Protein AF-A0A949UGI3-F1 (afdb_monomer_lite)

Structure (mmCIF, N/CA/C/O backbone):
data_AF-A0A949UGI3-F1
#
_entry.id   AF-A0A949UGI3-F1
#
loop_
_atom_site.group_PDB
_atom_site.id
_atom_site.type_symbol
_atom_site.label_atom_id
_atom_site.label_alt_id
_atom_site.label_comp_id
_atom_site.label_asym_id
_atom_site.label_entity_id
_atom_site.label_seq_id
_atom_site.pdbx_PDB_ins_code
_atom_site.Cartn_x
_atom_site.Cartn_y
_atom_site.Cartn_z
_atom_site.occupancy
_atom_site.B_iso_or_equiv
_atom_site.auth_seq_id
_atom_site.auth_comp_id
_atom_site.auth_asym_id
_atom_site.auth_atom_id
_atom_site.pdbx_PDB_model_num
ATOM 1 N N . MET A 1 1 ? 24.000 33.681 -19.349 1.00 54.38 1 MET A N 1
ATOM 2 C CA . MET A 1 1 ? 24.252 32.248 -19.048 1.00 54.38 1 MET A CA 1
ATOM 3 C C . MET A 1 1 ? 23.774 31.779 -17.658 1.00 54.38 1 MET A C 1
ATOM 5 O O . MET A 1 1 ? 23.485 30.599 -17.520 1.00 54.38 1 MET A O 1
ATOM 9 N N . ALA A 1 2 ? 23.580 32.649 -16.653 1.00 55.97 2 ALA A N 1
ATOM 10 C CA . ALA A 1 2 ? 23.222 32.244 -15.276 1.00 55.97 2 ALA A CA 1
ATOM 11 C C . ALA A 1 2 ? 21.788 31.691 -15.054 1.00 55.97 2 ALA A C 1
ATOM 13 O O . ALA A 1 2 ? 21.570 30.873 -14.162 1.00 55.97 2 ALA A O 1
ATOM 14 N N . LYS A 1 3 ? 20.797 32.082 -15.872 1.00 49.47 3 LYS A N 1
ATOM 15 C CA . LYS A 1 3 ? 19.386 31.667 -15.690 1.00 49.47 3 LYS A CA 1
ATOM 16 C C . LYS A 1 3 ? 19.150 30.164 -15.928 1.00 49.47 3 LYS A C 1
ATOM 18 O O . LYS A 1 3 ? 18.317 29.557 -15.263 1.00 49.47 3 LYS A O 1
ATOM 23 N N . LYS A 1 4 ? 19.921 29.548 -16.834 1.00 49.84 4 LYS A N 1
ATOM 24 C CA . LYS A 1 4 ? 19.812 28.118 -17.183 1.00 49.84 4 LYS A CA 1
ATOM 25 C C . LYS A 1 4 ? 20.336 27.216 -16.055 1.00 49.84 4 LYS A C 1
ATOM 27 O O . LYS A 1 4 ? 19.765 26.163 -15.791 1.00 49.84 4 LYS A O 1
ATOM 32 N N . LEU A 1 5 ? 21.364 27.681 -15.338 1.00 59.16 5 LEU A N 1
ATOM 33 C CA . LEU A 1 5 ? 21.933 27.001 -14.172 1.00 59.16 5 LEU A CA 1
ATOM 34 C C . LEU A 1 5 ? 20.971 27.024 -12.970 1.00 59.16 5 LEU A C 1
ATOM 36 O O . LEU A 1 5 ? 20.774 25.999 -12.321 1.00 59.16 5 LEU A O 1
ATOM 40 N N . MET A 1 6 ? 20.309 28.161 -12.729 1.00 59.44 6 MET A N 1
ATOM 41 C CA . MET A 1 6 ? 19.290 28.315 -11.678 1.00 59.44 6 MET A CA 1
ATOM 42 C C . MET A 1 6 ? 18.090 27.376 -11.883 1.00 59.44 6 MET A C 1
ATOM 44 O O . MET A 1 6 ? 17.653 26.718 -10.939 1.00 59.44 6 MET A O 1
ATOM 48 N N . ALA A 1 7 ? 17.589 27.260 -13.118 1.00 61.19 7 ALA A N 1
ATOM 49 C CA . ALA A 1 7 ? 16.496 26.346 -13.450 1.00 61.19 7 ALA A CA 1
ATOM 50 C C . ALA A 1 7 ? 16.893 24.875 -13.237 1.00 61.19 7 ALA A C 1
ATOM 52 O O . ALA A 1 7 ? 16.137 24.110 -12.639 1.00 61.19 7 ALA A O 1
ATOM 53 N N . LEU A 1 8 ? 18.110 24.493 -13.641 1.00 59.38 8 LEU A N 1
ATOM 54 C CA . LEU A 1 8 ? 18.629 23.140 -13.433 1.00 59.38 8 LEU A CA 1
ATOM 55 C C . LEU A 1 8 ? 18.755 22.805 -11.937 1.00 59.38 8 LEU A C 1
ATOM 57 O O . LEU A 1 8 ? 18.391 21.711 -11.512 1.00 59.38 8 LEU A O 1
ATOM 61 N N . MET A 1 9 ? 19.209 23.759 -11.119 1.00 63.16 9 MET A N 1
ATOM 62 C CA . MET A 1 9 ? 19.285 23.605 -9.663 1.00 63.16 9 MET A CA 1
ATOM 63 C C . MET A 1 9 ? 17.900 23.511 -9.008 1.00 63.16 9 MET A C 1
ATOM 65 O O . MET A 1 9 ? 17.715 22.703 -8.099 1.00 63.16 9 MET A O 1
ATOM 69 N N . ALA A 1 10 ? 16.911 24.274 -9.481 1.00 59.94 10 ALA A N 1
ATOM 70 C CA . ALA A 1 10 ? 15.532 24.199 -8.996 1.00 59.94 10 ALA A CA 1
ATOM 71 C C . ALA A 1 10 ? 14.869 22.853 -9.335 1.00 59.94 10 ALA A C 1
ATOM 73 O O . ALA A 1 10 ? 14.227 22.254 -8.470 1.00 59.94 10 ALA A O 1
ATOM 74 N N . ILE A 1 11 ? 15.093 22.335 -10.547 1.00 61.25 11 ILE A N 1
ATOM 75 C CA . ILE A 1 11 ? 14.641 21.001 -10.971 1.00 61.25 11 ILE A CA 1
ATOM 76 C C . ILE A 1 11 ? 15.309 19.922 -10.113 1.00 61.25 11 ILE A C 1
ATOM 78 O O . ILE A 1 11 ? 14.629 19.047 -9.583 1.00 61.25 11 ILE A O 1
ATOM 82 N N . ARG A 1 12 ? 16.620 20.027 -9.865 1.00 62.28 12 ARG A N 1
ATOM 83 C CA . ARG A 1 12 ? 17.356 19.104 -8.983 1.00 62.28 12 ARG A CA 1
ATOM 84 C C . ARG A 1 12 ? 16.819 19.130 -7.549 1.00 62.28 12 ARG A C 1
ATOM 86 O O . ARG A 1 12 ? 16.656 18.079 -6.938 1.00 62.28 12 ARG A O 1
ATOM 93 N N . LYS A 1 13 ? 16.476 20.316 -7.038 1.00 57.53 13 LYS A N 1
ATOM 94 C CA . LYS A 1 13 ? 15.882 20.520 -5.707 1.00 57.53 13 LYS A CA 1
ATOM 95 C C . LYS A 1 13 ? 14.446 19.989 -5.614 1.00 57.53 13 LYS A C 1
ATOM 97 O O . LYS A 1 13 ? 14.065 19.487 -4.561 1.00 57.53 13 LYS A O 1
ATOM 102 N N . LEU A 1 14 ? 13.659 20.070 -6.691 1.00 58.31 14 LEU A N 1
ATOM 103 C CA . LEU A 1 14 ? 12.327 19.457 -6.797 1.00 58.31 14 LEU A CA 1
ATOM 104 C C . LEU A 1 14 ? 12.415 17.927 -6.832 1.00 58.31 14 LEU A C 1
ATOM 106 O O . LEU A 1 14 ? 11.714 17.270 -6.067 1.00 58.31 14 LEU A O 1
ATOM 110 N N . LEU A 1 15 ? 13.334 17.370 -7.625 1.00 57.47 15 LEU A N 1
ATOM 111 C CA . LEU A 1 15 ? 13.615 15.929 -7.663 1.00 57.47 15 LEU A CA 1
ATOM 112 C C . LEU A 1 15 ? 14.152 15.408 -6.315 1.00 57.47 15 LEU A C 1
ATOM 114 O O . LEU A 1 15 ? 13.887 14.271 -5.935 1.00 57.47 15 LEU A O 1
ATOM 118 N N . GLN A 1 16 ? 14.848 16.256 -5.550 1.00 56.41 16 GLN A N 1
ATOM 119 C CA . GLN A 1 16 ? 15.338 15.959 -4.198 1.00 56.41 16 GLN A CA 1
ATOM 120 C C . GLN A 1 16 ? 14.316 16.185 -3.073 1.00 56.41 16 GLN A C 1
ATOM 122 O O . GLN A 1 16 ? 14.643 15.942 -1.909 1.00 56.41 16 GLN A O 1
ATOM 127 N N . LYS A 1 17 ? 13.069 16.598 -3.348 1.00 50.97 17 LYS A N 1
ATOM 128 C CA . LYS A 1 17 ? 12.033 16.715 -2.302 1.00 50.97 17 LYS A CA 1
ATOM 129 C C . LYS A 1 17 ? 11.494 15.340 -1.874 1.00 50.97 17 LYS A C 1
ATOM 131 O O . LYS A 1 17 ? 10.308 15.053 -1.976 1.00 50.97 17 LYS A O 1
ATOM 136 N N . ARG A 1 18 ? 12.344 14.512 -1.267 1.00 47.72 18 ARG A N 1
ATOM 137 C CA . ARG A 1 18 ? 11.919 13.508 -0.281 1.00 47.72 18 ARG A CA 1
ATOM 138 C C . ARG A 1 18 ? 12.279 14.051 1.100 1.00 47.72 18 ARG A C 1
ATOM 140 O O . ARG A 1 18 ? 13.378 13.858 1.597 1.00 47.72 18 ARG A O 1
ATOM 147 N N . ARG A 1 19 ? 11.342 14.793 1.699 1.00 53.78 19 ARG A N 1
ATOM 148 C CA . ARG A 1 19 ? 11.519 15.563 2.949 1.00 53.78 19 ARG A CA 1
ATOM 149 C C . ARG A 1 19 ? 11.649 14.723 4.234 1.00 53.78 19 ARG A C 1
ATOM 151 O O . ARG A 1 19 ? 11.727 15.305 5.307 1.00 53.78 19 ARG A O 1
ATOM 158 N N . ALA A 1 20 ? 11.672 13.393 4.162 1.00 46.19 20 ALA A N 1
ATOM 159 C CA . ALA A 1 20 ? 11.710 12.537 5.348 1.00 46.19 20 ALA A CA 1
ATOM 160 C C . ALA A 1 20 ? 12.726 11.399 5.195 1.00 46.19 20 ALA A C 1
ATOM 162 O O . ALA A 1 20 ? 12.705 10.660 4.209 1.00 46.19 20 ALA A O 1
ATOM 163 N N . LYS A 1 21 ? 13.596 11.247 6.202 1.00 41.72 21 LYS A N 1
ATOM 164 C CA . LYS A 1 21 ? 14.564 10.151 6.317 1.00 41.72 21 LYS A CA 1
ATOM 165 C C . LYS A 1 21 ? 13.794 8.846 6.552 1.00 41.72 21 LYS A C 1
ATOM 167 O O . LYS A 1 21 ? 13.207 8.648 7.612 1.00 41.72 21 LYS A O 1
ATOM 172 N N . ARG A 1 22 ? 13.756 7.981 5.542 1.00 47.00 22 ARG A N 1
ATOM 173 C CA . ARG A 1 22 ? 13.069 6.686 5.579 1.00 47.00 22 ARG A CA 1
ATOM 174 C C . ARG A 1 22 ? 13.930 5.664 6.329 1.00 47.00 22 ARG A C 1
ATOM 176 O O . ARG A 1 22 ? 15.064 5.423 5.934 1.00 47.00 22 ARG A O 1
ATOM 183 N N . ARG A 1 23 ? 13.406 5.081 7.413 1.00 50.62 23 ARG A N 1
ATOM 184 C CA . ARG A 1 23 ? 14.008 3.906 8.073 1.00 50.62 23 ARG A CA 1
ATOM 185 C C . ARG A 1 23 ? 13.543 2.654 7.334 1.00 50.62 23 ARG A C 1
ATOM 187 O O . ARG A 1 23 ? 12.341 2.515 7.130 1.00 50.62 23 ARG A O 1
ATOM 194 N N . VAL A 1 24 ? 14.463 1.792 6.909 1.00 47.25 24 VAL A N 1
ATOM 195 C CA . VAL A 1 24 ? 14.121 0.454 6.405 1.00 47.25 24 VAL A CA 1
ATOM 196 C C . VAL A 1 24 ? 13.539 -0.320 7.585 1.00 47.25 24 VAL A C 1
ATOM 198 O O . VAL A 1 24 ? 14.180 -0.406 8.632 1.00 47.25 24 VAL A O 1
ATOM 201 N N . VAL A 1 25 ? 12.298 -0.784 7.463 1.00 50.50 25 VAL A N 1
ATOM 202 C CA . VAL A 1 25 ? 11.662 -1.591 8.506 1.00 50.50 25 VAL A CA 1
ATOM 203 C C . VAL A 1 25 ? 12.152 -3.025 8.304 1.00 50.50 25 VAL A C 1
ATOM 205 O O . VAL A 1 25 ? 11.857 -3.631 7.284 1.00 50.50 25 VAL A O 1
ATOM 208 N N . SER A 1 26 ? 12.941 -3.548 9.247 1.00 51.09 26 SER A N 1
ATOM 209 C CA . SER A 1 26 ? 13.416 -4.945 9.249 1.00 51.09 26 SER A CA 1
ATOM 210 C C . SER A 1 26 ? 12.329 -5.954 9.633 1.00 51.09 26 SER A C 1
ATOM 212 O O . SER A 1 26 ? 12.573 -7.155 9.618 1.00 51.09 26 SER A O 1
ATOM 214 N N . ASN A 1 27 ? 11.149 -5.468 10.022 1.00 53.41 27 ASN A N 1
ATOM 215 C CA . ASN A 1 27 ? 10.058 -6.276 10.542 1.00 53.41 27 ASN A CA 1
ATOM 216 C C . ASN A 1 27 ? 8.968 -6.394 9.475 1.00 53.41 27 ASN A C 1
ATOM 218 O O . ASN A 1 27 ? 8.445 -5.379 9.011 1.00 53.41 27 ASN A O 1
ATOM 222 N N . TYR A 1 28 ? 8.631 -7.630 9.114 1.00 70.31 28 TYR A N 1
ATOM 223 C CA . TYR A 1 28 ? 7.516 -7.983 8.238 1.00 70.31 28 TYR A CA 1
ATOM 224 C C . TYR A 1 28 ? 6.193 -7.635 8.928 1.00 70.31 28 TYR A C 1
ATOM 226 O O . TYR A 1 28 ? 5.559 -8.489 9.529 1.00 70.31 28 TYR A O 1
ATOM 234 N N . ILE A 1 29 ? 5.812 -6.359 8.904 1.00 85.88 29 ILE A N 1
ATOM 235 C CA . ILE A 1 29 ? 4.500 -5.919 9.381 1.00 85.88 29 ILE A CA 1
ATOM 236 C C . ILE A 1 29 ? 3.502 -6.216 8.267 1.00 85.88 29 ILE A C 1
ATOM 238 O O . ILE A 1 29 ? 3.602 -5.620 7.185 1.00 85.88 29 ILE A O 1
ATOM 242 N N . GLY A 1 30 ? 2.575 -7.138 8.528 1.00 90.12 30 GLY A N 1
ATOM 243 C CA . GLY A 1 30 ? 1.531 -7.490 7.578 1.00 90.12 30 GLY A CA 1
ATOM 244 C C . GLY A 1 30 ? 0.551 -6.343 7.348 1.00 90.12 30 GLY A C 1
ATOM 245 O O . GLY A 1 30 ? 0.173 -5.627 8.280 1.00 90.12 30 GLY A O 1
ATOM 246 N N . ILE A 1 31 ? 0.161 -6.164 6.088 1.00 92.19 31 ILE A N 1
ATOM 247 C CA . ILE A 1 31 ? -0.933 -5.294 5.678 1.00 92.19 31 ILE A CA 1
ATOM 248 C C . ILE A 1 31 ? -2.052 -6.156 5.109 1.00 92.19 31 ILE A C 1
ATOM 250 O O . ILE A 1 31 ? -1.808 -7.002 4.245 1.00 92.19 31 ILE A O 1
ATOM 254 N N . TYR A 1 32 ? -3.265 -5.878 5.566 1.00 92.56 32 TYR A N 1
ATOM 255 C CA . TYR A 1 32 ? -4.485 -6.563 5.163 1.00 92.56 32 TYR A CA 1
ATOM 256 C C . TYR A 1 32 ? -5.462 -5.563 4.550 1.00 92.56 32 TYR A C 1
ATOM 258 O O . TYR A 1 32 ? -5.512 -4.409 4.982 1.00 92.56 32 TYR A O 1
ATOM 266 N N . ASP A 1 33 ? -6.216 -5.977 3.541 1.00 90.12 33 ASP A N 1
ATOM 267 C CA . ASP A 1 33 ? -7.386 -5.232 3.086 1.00 90.12 33 ASP A CA 1
ATOM 268 C C . ASP A 1 33 ? -8.532 -5.506 4.063 1.00 90.12 33 ASP A C 1
ATOM 270 O O . ASP A 1 33 ? -8.888 -6.658 4.280 1.00 90.12 33 ASP A O 1
ATOM 274 N N . LEU A 1 34 ? -9.087 -4.472 4.699 1.00 88.25 34 LEU A N 1
ATOM 275 C CA . LEU A 1 34 ? -10.170 -4.662 5.671 1.00 88.25 34 LEU A CA 1
ATOM 276 C C . LEU A 1 34 ? -11.541 -4.843 5.012 1.00 88.25 34 LEU A C 1
ATOM 278 O O . LEU A 1 34 ? -12.504 -5.130 5.719 1.00 88.25 34 LEU A O 1
ATOM 282 N N . GLU A 1 35 ? -11.657 -4.642 3.698 1.00 87.50 35 GLU A N 1
ATOM 283 C CA . GLU A 1 35 ? -12.885 -4.930 2.955 1.00 87.50 35 GLU A CA 1
ATOM 284 C C . GLU A 1 35 ? -12.964 -6.407 2.561 1.00 87.50 35 GLU A C 1
ATOM 286 O O . GLU A 1 35 ? -14.047 -6.988 2.619 1.00 87.50 35 GLU A O 1
ATOM 291 N N . THR A 1 36 ? -11.833 -7.022 2.196 1.00 87.38 36 THR A N 1
ATOM 292 C CA . THR A 1 36 ? -11.783 -8.434 1.771 1.00 87.38 36 THR A CA 1
ATOM 293 C C . THR A 1 36 ? -11.193 -9.385 2.812 1.00 87.38 36 THR A C 1
ATOM 295 O O . THR A 1 36 ? -11.268 -10.594 2.627 1.00 87.38 36 THR A O 1
ATOM 298 N N . ASP A 1 37 ? -10.627 -8.856 3.900 1.00 85.81 37 ASP A N 1
ATOM 299 C CA . ASP A 1 37 ? -9.863 -9.591 4.923 1.00 85.81 37 ASP A CA 1
ATOM 300 C C . ASP A 1 37 ? -8.609 -10.308 4.369 1.00 85.81 37 ASP A C 1
ATOM 302 O O . ASP A 1 37 ? -8.021 -11.184 5.005 1.00 85.81 37 ASP A O 1
ATOM 306 N N . ASP A 1 38 ? -8.152 -9.916 3.174 1.00 89.12 38 ASP A N 1
ATOM 307 C CA . ASP A 1 38 ? -7.006 -10.541 2.521 1.00 89.12 38 ASP A CA 1
ATOM 308 C C . ASP A 1 38 ? -5.683 -9.906 2.932 1.00 89.12 38 ASP A C 1
ATOM 310 O O . ASP A 1 38 ? -5.526 -8.685 3.012 1.00 89.12 38 ASP A O 1
ATOM 314 N N . PHE A 1 39 ? -4.656 -10.744 3.058 1.00 90.06 39 PHE A N 1
ATOM 315 C CA . PHE A 1 39 ? -3.279 -10.275 3.115 1.00 90.06 39 PHE A CA 1
ATOM 316 C C . PHE A 1 39 ? -2.861 -9.653 1.772 1.00 90.06 39 PHE A C 1
ATOM 318 O O . PHE A 1 39 ? -2.779 -10.341 0.750 1.00 90.06 39 PHE A O 1
ATOM 325 N N . VAL A 1 40 ? -2.511 -8.363 1.774 1.00 92.12 40 VAL A N 1
ATOM 326 C CA . VAL A 1 40 ? -2.135 -7.627 0.550 1.00 92.12 40 VAL A CA 1
ATOM 327 C C . VAL A 1 40 ? -0.635 -7.387 0.415 1.00 92.12 40 VAL A C 1
ATOM 329 O O . VAL A 1 40 ? -0.128 -7.201 -0.697 1.00 92.12 40 VAL A O 1
ATOM 332 N N . GLY A 1 41 ? 0.114 -7.407 1.517 1.00 91.56 41 GLY A N 1
ATOM 333 C CA . GLY A 1 41 ? 1.556 -7.215 1.459 1.00 91.56 41 GLY A CA 1
ATOM 334 C C . GLY A 1 41 ? 2.193 -6.81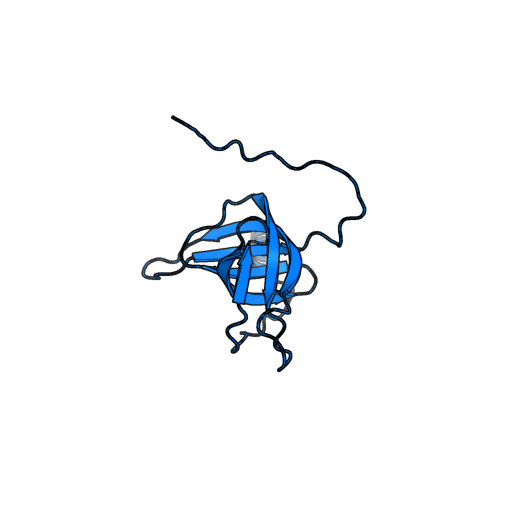8 2.778 1.00 91.56 41 GLY A C 1
ATOM 335 O O . GLY A 1 41 ? 1.629 -6.984 3.852 1.00 91.56 41 GLY A O 1
ATOM 336 N N . HIS A 1 42 ? 3.400 -6.275 2.683 1.00 90.56 42 HIS A N 1
ATOM 337 C CA . HIS A 1 42 ? 4.202 -5.891 3.837 1.00 90.56 42 HIS A CA 1
ATOM 338 C C . HIS A 1 42 ? 4.474 -4.394 3.846 1.00 90.56 42 HIS A C 1
ATOM 340 O O . HIS A 1 42 ? 4.769 -3.791 2.810 1.00 90.56 42 HIS A O 1
ATOM 346 N N . LEU A 1 43 ? 4.450 -3.800 5.035 1.00 90.19 43 LEU A N 1
ATOM 347 C CA . LEU A 1 43 ? 4.842 -2.413 5.236 1.00 90.19 43 LEU A CA 1
ATOM 348 C C . LEU A 1 43 ? 6.363 -2.257 5.084 1.00 90.19 43 LEU A C 1
ATOM 350 O O . LEU A 1 43 ? 7.129 -2.616 5.975 1.00 90.19 43 LEU A O 1
ATOM 354 N N . SER A 1 44 ? 6.818 -1.648 3.990 1.00 85.56 44 SER A N 1
ATOM 355 C CA . SER A 1 44 ? 8.245 -1.380 3.756 1.00 85.56 44 SER A CA 1
ATOM 356 C C . SER A 1 44 ? 8.703 -0.067 4.406 1.00 85.56 44 SER A C 1
ATOM 358 O O . SER A 1 44 ? 9.871 0.088 4.778 1.00 85.56 44 SER A O 1
ATOM 360 N N . ASN A 1 45 ? 7.810 0.927 4.517 1.00 81.25 45 ASN A N 1
ATOM 361 C CA . ASN A 1 45 ? 8.095 2.194 5.197 1.00 81.25 45 ASN A CA 1
ATOM 362 C C . ASN A 1 45 ? 6.832 2.924 5.674 1.00 81.25 45 ASN A C 1
ATOM 364 O O . ASN A 1 45 ? 5.784 2.817 5.049 1.00 81.25 45 ASN A O 1
ATOM 368 N N . ARG A 1 46 ? 6.964 3.762 6.707 1.00 84.12 46 ARG A N 1
ATOM 369 C CA . ARG A 1 46 ? 5.911 4.634 7.240 1.00 84.12 46 ARG A CA 1
ATOM 370 C C . ARG A 1 46 ? 6.473 6.005 7.623 1.00 84.12 46 ARG A C 1
ATOM 372 O O . ARG A 1 46 ? 7.537 6.107 8.231 1.00 84.12 46 ARG A O 1
ATOM 379 N N . SER A 1 47 ? 5.713 7.054 7.338 1.00 82.69 47 SER A N 1
ATOM 380 C CA . SER A 1 47 ? 5.860 8.402 7.891 1.00 82.69 47 SER A CA 1
ATOM 381 C C . SER A 1 47 ? 4.536 8.847 8.531 1.00 82.69 47 SER A C 1
ATOM 383 O O . SER A 1 47 ? 3.569 8.091 8.557 1.00 82.69 47 SER A O 1
ATOM 385 N N . ARG A 1 48 ? 4.470 10.084 9.040 1.00 80.19 48 ARG A N 1
ATOM 386 C CA . ARG A 1 48 ? 3.217 10.668 9.554 1.00 80.19 48 ARG A CA 1
ATOM 387 C C . ARG A 1 48 ? 2.138 10.860 8.484 1.00 80.19 48 ARG A C 1
ATOM 389 O O . ARG A 1 48 ? 0.975 10.970 8.834 1.00 80.19 48 ARG A O 1
ATOM 396 N N . THR A 1 49 ? 2.521 10.962 7.214 1.00 86.56 49 THR A N 1
ATOM 397 C CA . THR A 1 49 ? 1.617 11.361 6.120 1.00 86.56 49 THR A CA 1
ATOM 398 C C . THR A 1 49 ? 1.484 10.305 5.033 1.00 86.56 49 THR A C 1
ATOM 400 O O . THR A 1 49 ? 0.777 10.514 4.050 1.00 86.56 49 THR A O 1
ATOM 403 N N . GLY A 1 50 ? 2.192 9.187 5.153 1.00 89.12 50 GLY A N 1
ATOM 404 C CA . GLY A 1 50 ? 2.198 8.183 4.109 1.00 89.12 50 GLY A CA 1
ATOM 405 C C . GLY A 1 50 ? 2.885 6.900 4.519 1.00 89.12 50 GLY A C 1
ATOM 406 O O . GLY A 1 50 ? 3.617 6.837 5.509 1.00 89.12 50 GLY A O 1
ATOM 407 N N . LEU A 1 51 ? 2.668 5.883 3.705 1.00 91.25 51 LEU A N 1
ATOM 408 C CA . LEU A 1 51 ? 3.259 4.569 3.870 1.00 91.25 51 LEU A CA 1
ATOM 409 C C . LEU A 1 51 ? 3.644 3.980 2.516 1.00 91.25 51 LEU A C 1
ATOM 411 O O . LEU A 1 51 ? 3.264 4.489 1.462 1.00 91.25 51 LEU A O 1
ATOM 415 N N . MET A 1 52 ? 4.480 2.955 2.551 1.00 92.81 52 MET A N 1
ATOM 416 C CA . MET A 1 52 ? 4.916 2.217 1.377 1.00 92.81 52 MET A CA 1
ATOM 417 C C . MET A 1 52 ? 4.705 0.738 1.643 1.00 92.81 52 MET A C 1
ATOM 419 O O . MET A 1 52 ? 5.121 0.249 2.695 1.00 92.81 52 MET A O 1
ATOM 423 N N . ILE A 1 53 ? 4.060 0.068 0.694 1.00 93.12 53 ILE A N 1
ATOM 424 C CA . ILE A 1 53 ? 3.721 -1.350 0.773 1.00 93.12 53 ILE A CA 1
ATOM 425 C C . ILE A 1 53 ? 4.453 -2.083 -0.343 1.00 93.12 53 ILE A C 1
ATOM 427 O O . ILE A 1 53 ? 4.470 -1.628 -1.489 1.00 93.12 53 ILE A O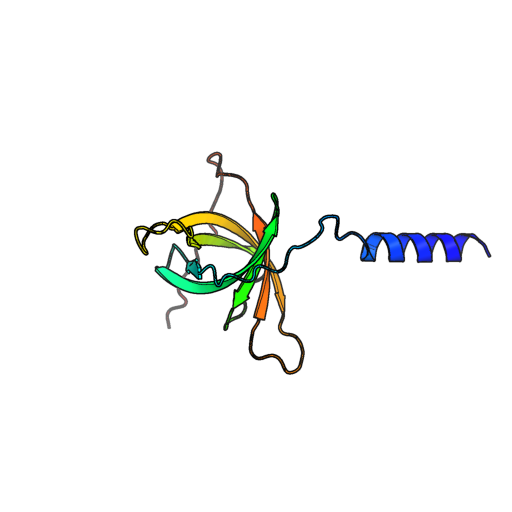 1
ATOM 431 N N . THR A 1 54 ? 5.042 -3.222 0.007 1.00 92.12 54 THR A N 1
ATOM 432 C CA . THR A 1 54 ? 5.541 -4.217 -0.941 1.00 92.12 54 THR A CA 1
ATOM 433 C C . THR A 1 54 ? 4.511 -5.330 -1.065 1.00 92.12 54 THR A C 1
ATOM 435 O O . THR A 1 54 ? 4.086 -5.892 -0.058 1.00 92.12 54 THR A O 1
ATOM 438 N N . SER A 1 55 ? 4.110 -5.654 -2.289 1.00 91.69 55 SER A N 1
ATOM 439 C CA . SER A 1 55 ? 2.959 -6.520 -2.576 1.00 91.69 55 SER A CA 1
ATOM 440 C C . SER A 1 55 ? 3.216 -7.397 -3.801 1.00 91.69 55 SER A C 1
ATOM 442 O O . SER A 1 55 ? 4.080 -7.090 -4.620 1.00 91.69 55 SER A O 1
ATOM 444 N N . ARG A 1 56 ? 2.495 -8.518 -3.921 1.00 88.81 56 ARG A N 1
ATOM 445 C CA . ARG A 1 56 ? 2.587 -9.410 -5.098 1.00 88.81 56 ARG A CA 1
ATOM 446 C C . ARG A 1 56 ? 1.752 -8.929 -6.283 1.00 88.81 56 ARG A C 1
ATOM 448 O O . ARG A 1 56 ? 2.020 -9.333 -7.406 1.00 88.81 56 ARG A O 1
ATOM 455 N N . LYS A 1 57 ? 0.745 -8.096 -6.027 1.00 91.06 57 LYS A N 1
ATOM 456 C CA . LYS A 1 57 ? -0.132 -7.497 -7.035 1.00 91.06 57 LYS A CA 1
ATOM 457 C C . LYS A 1 57 ? -0.008 -5.973 -6.961 1.00 91.06 57 LYS A C 1
ATOM 459 O O . LYS A 1 57 ? 0.225 -5.463 -5.865 1.00 91.06 57 LYS A O 1
ATOM 464 N N . PRO A 1 58 ? -0.140 -5.248 -8.082 1.00 92.75 58 PRO A N 1
ATOM 465 C CA . PRO A 1 58 ? -0.174 -3.795 -8.043 1.00 92.75 58 PRO A CA 1
ATOM 466 C C . PRO A 1 58 ? -1.433 -3.316 -7.314 1.00 92.75 58 PRO A C 1
ATOM 468 O O . PRO A 1 58 ? -2.484 -3.949 -7.386 1.00 92.75 58 PRO A O 1
ATOM 471 N N . PHE A 1 59 ? -1.323 -2.176 -6.637 1.00 93.69 59 PHE A N 1
ATOM 472 C CA . PHE A 1 59 ? -2.494 -1.425 -6.195 1.00 93.69 59 PHE A CA 1
ATOM 473 C C . PHE A 1 59 ? -2.912 -0.451 -7.288 1.00 93.69 59 PHE A C 1
ATOM 475 O O . PHE A 1 59 ? -2.052 0.162 -7.923 1.00 93.69 59 PHE A O 1
ATOM 482 N N . GLU A 1 60 ? -4.214 -0.230 -7.438 1.00 94.56 60 GLU A N 1
ATOM 483 C CA . GLU A 1 60 ? -4.717 0.773 -8.376 1.00 94.56 60 GLU A CA 1
ATOM 484 C C . GLU A 1 60 ? -4.299 2.185 -7.937 1.00 94.56 60 GLU A C 1
ATOM 486 O O . GLU A 1 60 ? -4.599 2.578 -6.800 1.00 94.56 60 GLU A O 1
ATOM 491 N N . PRO A 1 61 ? -3.591 2.960 -8.783 1.00 92.56 61 PRO A N 1
ATOM 492 C CA . PRO A 1 61 ? -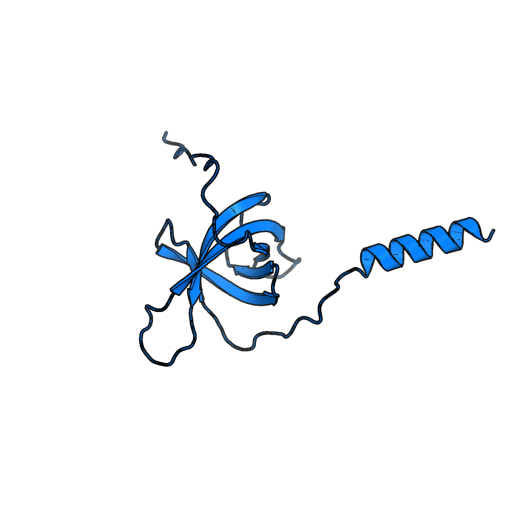3.259 4.350 -8.492 1.00 92.56 61 PRO A CA 1
ATOM 493 C C . PRO A 1 61 ? -4.511 5.213 -8.317 1.00 92.56 61 PRO A C 1
ATOM 495 O O . PRO A 1 61 ? -5.529 4.997 -8.962 1.00 92.56 61 PRO A O 1
ATOM 498 N N . LEU A 1 62 ? -4.418 6.230 -7.459 1.00 89.44 62 LEU A N 1
ATOM 499 C CA . LEU A 1 62 ? -5.485 7.175 -7.097 1.00 89.44 62 LEU A CA 1
ATOM 500 C C . LEU A 1 62 ? -6.687 6.565 -6.358 1.00 89.44 62 LEU A C 1
ATOM 502 O O . LEU A 1 62 ? -7.537 7.317 -5.878 1.00 89.44 62 LEU A O 1
ATOM 506 N N . GLN A 1 63 ? -6.725 5.244 -6.181 1.00 92.06 63 GLN A N 1
ATOM 507 C CA . GLN A 1 63 ? -7.761 4.550 -5.425 1.00 92.06 63 GLN A CA 1
ATOM 508 C C . GLN A 1 63 ? -7.542 4.682 -3.910 1.00 92.06 63 GLN A C 1
ATOM 510 O O . GLN A 1 63 ? -6.407 4.629 -3.420 1.00 92.06 63 GLN A O 1
ATOM 515 N N . ALA A 1 64 ? -8.640 4.843 -3.169 1.00 93.44 64 ALA A N 1
ATOM 516 C CA . ALA A 1 64 ? -8.653 4.802 -1.711 1.00 93.44 64 ALA A CA 1
ATOM 517 C C . ALA A 1 64 ? -8.865 3.370 -1.200 1.00 93.44 64 ALA A C 1
ATOM 519 O O . ALA A 1 64 ? -9.608 2.599 -1.808 1.00 93.44 64 ALA A O 1
ATOM 520 N N . TYR A 1 65 ? -8.218 3.045 -0.083 1.00 92.75 65 TYR A N 1
ATOM 521 C CA . TYR A 1 65 ? -8.261 1.745 0.577 1.00 92.75 65 TYR A CA 1
ATOM 522 C C . TYR A 1 65 ? -8.393 1.924 2.087 1.00 92.75 65 TYR A C 1
ATOM 524 O O . TYR A 1 65 ? -7.821 2.854 2.673 1.00 92.75 65 TYR A O 1
ATOM 532 N N . ARG A 1 66 ? -9.090 0.983 2.725 1.00 93.88 66 ARG A N 1
ATOM 533 C CA . ARG A 1 66 ? -9.111 0.824 4.177 1.00 93.88 66 ARG A CA 1
ATOM 534 C C . ARG A 1 66 ? -8.259 -0.387 4.543 1.00 93.88 66 ARG A C 1
ATOM 536 O O . ARG A 1 66 ? -8.680 -1.524 4.381 1.00 93.88 66 ARG A O 1
ATOM 543 N N . LEU A 1 67 ? -7.049 -0.136 5.030 1.00 93.25 67 LEU A N 1
ATOM 544 C CA . LEU A 1 67 ? -6.067 -1.188 5.292 1.00 93.25 67 LEU A CA 1
ATOM 545 C C . LEU A 1 67 ? -5.898 -1.435 6.790 1.00 93.25 67 LEU A C 1
ATOM 547 O O . LEU A 1 67 ? -5.996 -0.515 7.601 1.00 93.25 67 LEU A O 1
ATOM 551 N N . GLY A 1 68 ? -5.607 -2.678 7.154 1.00 92.25 68 GLY A N 1
ATOM 552 C CA . GLY A 1 68 ? -5.241 -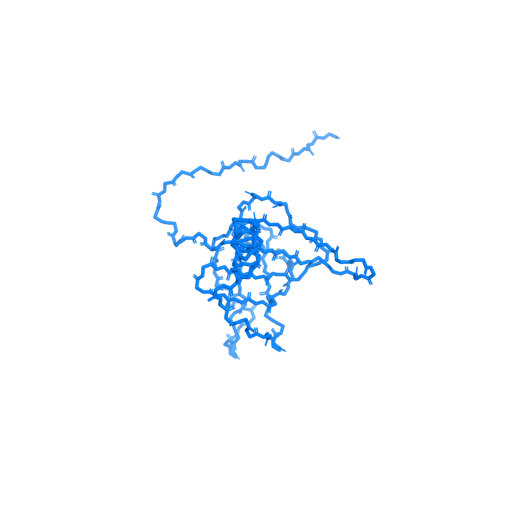3.104 8.495 1.00 92.25 68 GLY A CA 1
ATOM 553 C C . GLY A 1 68 ? -3.732 -3.250 8.593 1.00 92.25 68 GLY A C 1
ATOM 554 O O . GLY A 1 68 ? -3.136 -4.018 7.843 1.00 92.25 68 GLY A O 1
ATOM 555 N N . VAL A 1 69 ? -3.105 -2.514 9.507 1.00 89.62 69 VAL A N 1
ATOM 556 C CA . VAL A 1 69 ? -1.672 -2.633 9.797 1.00 89.62 69 VAL A CA 1
ATOM 557 C C . VAL A 1 69 ? -1.496 -3.509 11.026 1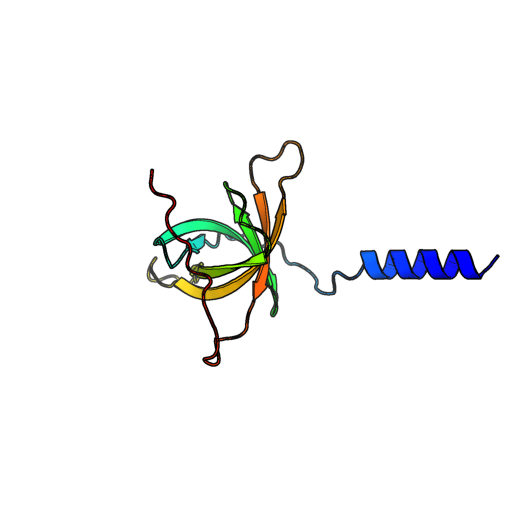.00 89.62 69 VAL A C 1
ATOM 559 O O . VAL A 1 69 ? -1.998 -3.167 12.096 1.00 89.62 69 VAL A O 1
ATOM 562 N N . GLU A 1 70 ? -0.758 -4.606 10.901 1.00 87.12 70 GLU A N 1
ATOM 563 C CA . GLU A 1 70 ? -0.454 -5.472 12.036 1.00 87.12 70 GLU A CA 1
ATOM 564 C C . GLU A 1 70 ? 0.326 -4.709 13.122 1.00 87.12 70 GLU A C 1
ATOM 566 O O . GLU A 1 70 ? 1.394 -4.131 12.888 1.00 87.12 70 GLU A O 1
ATOM 571 N N . SER A 1 71 ? -0.221 -4.675 14.336 1.00 74.56 71 SER A N 1
ATOM 572 C CA . SER A 1 71 ? 0.465 -4.116 15.493 1.00 74.56 71 SER A CA 1
ATOM 573 C C . SER A 1 71 ? 1.337 -5.202 16.110 1.00 74.56 71 SER A C 1
ATOM 575 O O . SER A 1 71 ? 0.824 -6.191 16.621 1.00 74.56 71 SER A O 1
ATOM 577 N N . GLY A 1 72 ? 2.661 -5.018 16.103 1.00 57.91 72 GLY A N 1
ATOM 578 C CA . GLY A 1 72 ? 3.637 -5.965 16.669 1.00 57.91 72 GLY A CA 1
ATOM 579 C C . GLY A 1 72 ? 3.566 -6.161 18.195 1.00 57.91 72 GLY A C 1
ATOM 580 O O . GLY A 1 72 ? 4.562 -6.544 18.810 1.00 57.91 72 GLY A O 1
ATOM 581 N N . ALA A 1 73 ? 2.432 -5.859 18.832 1.00 52.75 73 ALA A N 1
ATOM 582 C CA . ALA A 1 73 ? 2.173 -6.194 20.221 1.00 52.75 73 ALA A CA 1
ATOM 583 C C . ALA A 1 73 ? 2.095 -7.722 20.361 1.00 52.75 73 ALA A C 1
ATOM 585 O O . ALA A 1 73 ? 1.369 -8.402 19.645 1.00 52.75 73 ALA A O 1
ATOM 586 N N . ARG A 1 74 ? 2.874 -8.258 21.302 1.00 44.84 74 ARG A N 1
ATOM 587 C CA . ARG A 1 74 ? 3.207 -9.684 21.473 1.00 44.84 74 ARG A CA 1
ATOM 588 C C . ARG A 1 74 ? 2.029 -10.592 21.876 1.00 44.84 74 ARG A C 1
ATOM 590 O O . ARG A 1 74 ? 2.261 -11.727 22.278 1.00 44.84 74 ARG A O 1
ATOM 597 N N . GLN A 1 75 ? 0.791 -10.112 21.795 1.00 43.31 75 GLN A N 1
ATOM 598 C CA . GLN A 1 75 ? -0.425 -10.837 22.150 1.00 43.31 75 GLN A CA 1
ATOM 599 C C . GLN A 1 75 ? -1.530 -10.504 21.139 1.00 43.31 75 GLN A C 1
ATOM 601 O O . GLN A 1 75 ? -1.938 -9.354 21.006 1.00 43.31 75 GLN A O 1
ATOM 606 N N . ALA A 1 76 ? -1.997 -11.557 20.470 1.00 46.19 76 ALA A N 1
ATOM 607 C CA . ALA A 1 76 ? -3.033 -11.625 19.442 1.00 46.19 76 ALA A CA 1
ATOM 608 C C . ALA A 1 76 ? -2.624 -11.167 18.029 1.00 46.19 76 ALA A C 1
ATOM 610 O O . ALA A 1 76 ? -2.533 -9.981 17.719 1.00 46.19 76 ALA A O 1
ATOM 611 N N . SER A 1 77 ? -2.543 -12.159 17.141 1.00 49.06 77 SER A N 1
ATOM 612 C CA . SER A 1 77 ? -2.560 -12.110 15.670 1.00 49.06 77 SER A CA 1
ATOM 613 C C . SER A 1 77 ? -3.811 -11.437 15.065 1.00 49.06 77 SER A C 1
ATOM 615 O O . SER A 1 77 ? -4.148 -11.671 13.912 1.00 49.06 77 SER A O 1
ATOM 617 N N . GLN A 1 78 ? -4.525 -10.619 15.843 1.00 57.06 78 GLN A N 1
ATOM 618 C CA . GLN A 1 78 ? -5.782 -9.957 15.480 1.00 57.06 78 GLN A CA 1
ATOM 619 C C . GLN A 1 78 ? -5.767 -8.448 15.771 1.00 57.06 78 GLN A C 1
ATOM 621 O O . GLN A 1 78 ? -6.762 -7.761 15.555 1.00 57.06 78 GLN A O 1
ATOM 626 N N . ASN A 1 79 ? -4.645 -7.891 16.240 1.00 73.00 79 ASN A N 1
ATOM 627 C CA . ASN A 1 79 ? -4.530 -6.455 16.488 1.00 73.00 79 ASN A CA 1
ATOM 628 C C . ASN A 1 79 ? -4.157 -5.700 15.202 1.00 73.00 79 ASN A C 1
ATOM 630 O O . ASN A 1 79 ? -3.023 -5.242 15.036 1.00 73.00 79 ASN A O 1
ATOM 634 N N . LEU A 1 80 ? -5.123 -5.572 14.287 1.00 82.38 80 LEU A N 1
ATOM 635 C CA . LEU A 1 80 ? -5.006 -4.724 13.101 1.00 82.38 80 LEU A CA 1
ATOM 636 C C . LEU A 1 80 ? -5.389 -3.280 13.434 1.00 82.38 80 LEU A C 1
ATOM 638 O O . LEU A 1 80 ? -6.514 -2.983 13.833 1.00 82.38 80 LEU A O 1
ATOM 642 N N . GLN A 1 81 ? -4.459 -2.352 13.222 1.00 87.88 81 GLN A N 1
ATOM 643 C CA . GLN A 1 81 ? -4.752 -0.926 13.268 1.00 87.88 81 GLN A CA 1
ATOM 644 C C . GLN A 1 81 ? -5.277 -0.469 11.904 1.00 87.88 81 GLN A C 1
ATOM 646 O O . GLN A 1 81 ? -4.530 -0.448 10.925 1.00 87.88 81 GLN A O 1
ATOM 651 N N . ALA A 1 82 ? -6.549 -0.072 11.849 1.00 90.19 82 ALA A N 1
ATOM 652 C CA . ALA A 1 82 ? -7.159 0.450 10.630 1.00 90.19 82 ALA A CA 1
ATOM 653 C C . ALA A 1 82 ? -6.553 1.804 10.222 1.00 90.19 82 ALA A C 1
ATOM 655 O O . ALA A 1 82 ? -6.419 2.715 11.044 1.00 90.19 82 ALA A O 1
ATOM 656 N N . VAL A 1 83 ? -6.231 1.947 8.938 1.00 89.75 83 VAL A N 1
ATOM 657 C CA . VAL A 1 83 ? -5.753 3.183 8.313 1.00 89.75 83 VAL A CA 1
ATOM 658 C C . VAL A 1 83 ? -6.471 3.416 6.987 1.00 89.75 83 VAL A C 1
ATOM 660 O O . VAL A 1 83 ? -6.642 2.496 6.188 1.00 89.75 83 VAL A O 1
ATOM 663 N N . TYR A 1 84 ? -6.873 4.661 6.743 1.00 93.25 84 TYR A N 1
ATOM 664 C CA . TYR A 1 84 ? -7.443 5.086 5.468 1.00 93.25 84 TYR A CA 1
ATOM 665 C C . TYR A 1 84 ? -6.339 5.695 4.620 1.00 93.25 84 TYR A C 1
ATOM 667 O O . TYR A 1 84 ? -5.595 6.569 5.074 1.00 93.25 84 TYR A O 1
ATOM 675 N N . VAL A 1 85 ? -6.185 5.194 3.400 1.00 93.75 85 VAL A N 1
ATOM 676 C CA . VAL A 1 85 ? -5.080 5.591 2.537 1.00 93.75 85 VAL A CA 1
ATOM 677 C C . VAL A 1 85 ? -5.507 5.749 1.091 1.00 93.75 85 VAL A C 1
ATOM 679 O O . VAL A 1 85 ? -6.350 5.004 0.609 1.00 93.75 85 VAL A O 1
ATOM 682 N N . GLN A 1 86 ? -4.866 6.666 0.371 1.00 95.69 86 GLN A N 1
ATOM 683 C CA . GLN A 1 86 ? -4.969 6.769 -1.082 1.00 95.69 86 GLN A CA 1
ATOM 684 C C . GLN A 1 86 ? -3.666 6.302 -1.729 1.00 95.69 86 GLN A C 1
ATOM 686 O O . GLN A 1 86 ? -2.583 6.792 -1.388 1.00 95.69 86 GLN A O 1
ATOM 691 N N . CYS A 1 87 ? -3.754 5.370 -2.678 1.00 95.06 87 CYS A N 1
ATOM 692 C CA . CYS A 1 87 ? -2.615 4.979 -3.498 1.00 95.06 87 CYS A CA 1
ATOM 693 C C . CYS A 1 87 ? -2.223 6.150 -4.406 1.00 95.06 87 CYS A C 1
ATOM 695 O O . CYS A 1 87 ? -3.046 6.699 -5.128 1.00 95.06 87 CYS A O 1
ATOM 697 N N . LEU A 1 88 ? -0.960 6.558 -4.378 1.00 94.69 88 LEU A N 1
ATOM 698 C CA . LEU A 1 88 ? -0.441 7.621 -5.242 1.00 94.69 88 LEU A CA 1
ATOM 699 C C . LEU A 1 88 ? 0.224 7.054 -6.495 1.00 94.69 88 LEU A C 1
ATOM 701 O O . LEU A 1 88 ? 0.240 7.702 -7.536 1.00 94.69 88 LEU A O 1
ATOM 705 N N . TRP A 1 89 ? 0.833 5.878 -6.369 1.00 95.50 89 TRP A N 1
ATOM 706 C CA . TRP A 1 89 ? 1.528 5.175 -7.439 1.00 95.50 89 TRP A CA 1
ATOM 707 C C . TRP A 1 89 ? 1.744 3.718 -7.034 1.00 95.50 89 TRP A C 1
ATOM 709 O O . TRP A 1 89 ? 1.960 3.430 -5.855 1.00 95.50 89 TRP A O 1
ATOM 719 N N . ALA A 1 90 ? 1.786 2.839 -8.030 1.00 94.06 90 ALA A N 1
ATOM 720 C CA . ALA A 1 90 ? 2.248 1.463 -7.923 1.00 94.06 90 ALA A CA 1
ATOM 721 C C . ALA A 1 90 ? 3.246 1.199 -9.054 1.00 94.06 90 ALA A C 1
ATOM 723 O O . ALA A 1 90 ? 3.047 1.658 -10.180 1.00 94.06 90 ALA A O 1
ATOM 724 N N . ARG A 1 91 ? 4.357 0.524 -8.756 1.00 92.94 91 ARG A N 1
ATOM 725 C CA . ARG A 1 91 ? 5.402 0.220 -9.741 1.00 92.94 91 ARG A CA 1
ATOM 726 C C . ARG A 1 91 ? 6.154 -1.051 -9.384 1.00 92.94 91 ARG A C 1
ATOM 728 O O . ARG A 1 91 ? 6.342 -1.349 -8.208 1.00 92.94 91 ARG A O 1
ATOM 735 N N . GLN A 1 92 ? 6.638 -1.735 -10.404 1.00 91.38 92 GLN A N 1
ATOM 736 C CA . GLN A 1 92 ? 7.562 -2.855 -10.294 1.00 91.38 92 GLN A CA 1
ATOM 737 C C . GLN A 1 92 ? 8.854 -2.449 -10.994 1.00 91.38 92 GLN A C 1
ATOM 739 O O . GLN A 1 92 ? 8.809 -1.913 -12.103 1.00 91.38 92 GLN A O 1
ATOM 744 N N . GLU A 1 93 ? 9.989 -2.632 -10.329 1.00 83.25 93 GLU A N 1
ATOM 745 C CA . GLU A 1 93 ? 11.284 -2.377 -10.960 1.00 83.25 93 GLU A CA 1
ATOM 746 C C . GLU A 1 93 ? 11.644 -3.563 -11.882 1.00 83.25 93 GLU A C 1
ATOM 748 O O . GLU A 1 93 ? 11.261 -4.705 -11.598 1.00 83.25 93 GLU A O 1
ATOM 753 N N . PRO A 1 94 ? 12.356 -3.335 -13.002 1.00 79.50 94 PRO A N 1
ATOM 754 C CA . PRO A 1 94 ? 12.747 -4.413 -13.906 1.00 79.50 94 PRO A CA 1
ATOM 755 C C . PRO A 1 94 ? 13.554 -5.500 -13.183 1.00 79.50 94 PRO A C 1
ATOM 757 O O . PRO A 1 94 ? 14.553 -5.207 -12.531 1.00 79.50 94 PRO A O 1
ATOM 760 N N . GLY A 1 95 ? 13.136 -6.759 -13.328 1.00 77.56 95 GLY A N 1
ATOM 761 C CA . GLY A 1 95 ? 13.798 -7.907 -12.700 1.00 77.56 95 GLY A CA 1
ATOM 762 C C . GLY A 1 95 ? 13.366 -8.194 -11.259 1.00 77.56 95 GLY A C 1
ATOM 763 O O . GLY A 1 95 ? 13.847 -9.163 -10.676 1.00 77.56 95 GLY A O 1
ATOM 764 N N . GLU A 1 96 ? 12.442 -7.417 -10.689 1.00 80.12 96 GLU A N 1
ATOM 765 C CA . GLU A 1 96 ? 11.879 -7.700 -9.369 1.00 80.12 96 GLU A CA 1
ATOM 766 C C . GLU A 1 96 ? 10.541 -8.443 -9.438 1.00 80.12 96 GLU A C 1
ATOM 768 O O . GLU A 1 96 ? 9.735 -8.239 -10.340 1.00 80.12 96 GLU A O 1
ATOM 773 N N . THR A 1 97 ? 10.267 -9.289 -8.444 1.00 82.81 97 THR A N 1
ATOM 774 C CA . THR A 1 97 ? 9.019 -10.073 -8.353 1.00 82.81 97 THR A CA 1
ATOM 775 C C . THR A 1 97 ? 7.878 -9.315 -7.666 1.00 82.81 97 THR A C 1
ATOM 777 O O . THR A 1 97 ? 6.724 -9.723 -7.766 1.00 82.81 97 THR A O 1
ATOM 780 N N . PHE A 1 98 ? 8.178 -8.229 -6.951 1.00 86.06 98 PHE A N 1
ATOM 781 C CA . PHE A 1 98 ? 7.202 -7.516 -6.128 1.00 86.06 98 PHE A CA 1
ATOM 782 C C . PHE A 1 98 ? 6.937 -6.099 -6.635 1.00 86.06 98 PHE A C 1
ATOM 784 O O . PHE A 1 98 ? 7.807 -5.437 -7.194 1.00 86.06 98 PHE A O 1
ATOM 791 N N . TYR A 1 99 ? 5.727 -5.616 -6.368 1.00 91.94 99 TYR A N 1
ATOM 792 C CA . TYR A 1 99 ? 5.322 -4.237 -6.594 1.00 91.94 99 TYR A CA 1
ATOM 793 C C . TYR A 1 99 ? 5.572 -3.403 -5.344 1.00 91.94 99 TYR A C 1
ATOM 795 O O . TYR A 1 99 ? 5.241 -3.814 -4.227 1.00 91.94 99 TYR A O 1
ATOM 803 N N . TYR A 1 100 ? 6.072 -2.189 -5.547 1.00 92.69 100 TYR A N 1
ATOM 804 C CA . TYR A 1 100 ? 6.069 -1.133 -4.549 1.00 92.69 100 TYR A CA 1
ATOM 805 C C . TYR A 1 100 ? 4.933 -0.169 -4.826 1.00 92.69 100 TYR A C 1
ATOM 807 O O . TYR A 1 100 ? 4.810 0.353 -5.936 1.00 92.69 100 TYR A O 1
ATOM 815 N N . SER A 1 101 ? 4.177 0.140 -3.782 1.00 95.44 101 SER A N 1
ATOM 816 C CA . SER A 1 101 ? 3.083 1.098 -3.859 1.00 95.44 101 SER A CA 1
ATOM 817 C C . SER A 1 101 ? 3.227 2.143 -2.762 1.00 95.44 101 SER A C 1
ATOM 819 O O . SER A 1 101 ? 3.513 1.821 -1.605 1.00 95.44 101 SER A O 1
ATOM 821 N N . GLY A 1 102 ? 3.101 3.412 -3.141 1.00 94.62 102 GLY A N 1
ATOM 822 C CA . GLY A 1 102 ? 3.209 4.548 -2.235 1.00 94.62 102 GLY A CA 1
ATOM 823 C C . GLY A 1 102 ? 1.843 5.127 -1.932 1.00 94.62 102 GLY A C 1
ATOM 824 O O . GLY A 1 102 ? 1.090 5.441 -2.846 1.00 94.62 102 GLY A O 1
ATOM 825 N N . PHE A 1 103 ? 1.566 5.339 -0.653 1.00 95.31 103 PHE A N 1
ATOM 826 C CA . PHE A 1 103 ? 0.264 5.775 -0.179 1.00 95.31 103 PHE A CA 1
ATOM 827 C C . PHE A 1 103 ? 0.357 7.079 0.598 1.00 95.31 103 PHE A C 1
ATOM 829 O O . PHE A 1 103 ? 1.319 7.313 1.341 1.00 95.31 103 PHE A O 1
ATOM 836 N N . ARG A 1 104 ? -0.678 7.904 0.461 1.00 94.56 104 ARG A N 1
ATOM 837 C CA . ARG A 1 104 ? -0.983 8.996 1.383 1.00 94.56 104 ARG A CA 1
ATOM 838 C C . ARG A 1 104 ? -1.918 8.469 2.462 1.00 94.56 104 ARG A C 1
ATOM 840 O O . ARG A 1 104 ? -2.858 7.759 2.137 1.00 94.56 104 ARG A O 1
ATOM 847 N N . ILE A 1 105 ? -1.648 8.806 3.719 1.00 91.88 105 ILE A N 1
ATOM 848 C CA . ILE A 1 105 ? -2.600 8.571 4.807 1.00 91.88 105 ILE A CA 1
ATOM 849 C C . ILE A 1 105 ? -3.610 9.708 4.759 1.00 91.88 105 ILE A C 1
ATOM 851 O O . ILE A 1 105 ? -3.232 10.869 4.937 1.00 91.88 105 ILE A O 1
ATOM 855 N N . GLU A 1 106 ? -4.862 9.363 4.505 1.00 87.75 106 GLU A N 1
ATOM 856 C CA . GLU A 1 106 ? -5.972 10.274 4.728 1.00 87.75 106 GLU A CA 1
ATOM 857 C C . GLU A 1 106 ? -6.204 10.296 6.245 1.00 87.75 106 GLU A C 1
ATOM 859 O O . GLU A 1 106 ? -6.112 9.259 6.908 1.00 87.75 106 GLU A O 1
ATOM 864 N N . GLY A 1 107 ? -6.377 11.483 6.834 1.00 68.50 107 GLY A N 1
ATOM 865 C CA . GLY A 1 107 ? -6.620 11.604 8.275 1.00 68.50 107 GLY A CA 1
ATOM 866 C C . GLY A 1 107 ? -7.785 10.713 8.722 1.00 68.50 107 GLY A C 1
ATOM 867 O O . GLY A 1 107 ? -8.558 10.237 7.891 1.00 68.50 107 GLY A O 1
ATOM 868 N N . ALA A 1 108 ? -7.922 10.478 10.035 1.00 53.12 108 ALA A N 1
ATOM 869 C CA . ALA A 1 108 ? -9.119 9.813 10.555 1.00 53.12 108 ALA A CA 1
ATOM 870 C C . ALA A 1 108 ? -10.353 10.460 9.902 1.00 53.12 108 ALA A C 1
ATOM 872 O O . ALA A 1 108 ? -10.383 11.694 9.847 1.00 53.12 108 ALA A O 1
ATOM 873 N N . PRO A 1 109 ? -11.294 9.676 9.346 1.00 44.53 109 PRO A N 1
ATOM 874 C CA . PRO A 1 109 ? -12.416 10.233 8.618 1.00 44.53 109 PRO A CA 1
ATOM 875 C C . PRO A 1 109 ? -13.226 11.063 9.608 1.00 44.53 109 PRO A C 1
ATOM 877 O O . PRO A 1 109 ? -14.009 10.537 10.392 1.00 44.53 109 PRO A O 1
ATOM 880 N N . THR A 1 110 ? -13.015 12.376 9.601 1.00 36.59 110 THR A N 1
ATOM 881 C CA . THR A 1 110 ? -14.075 13.309 9.940 1.00 36.59 110 THR A CA 1
ATOM 882 C C . THR A 1 110 ? -15.102 13.083 8.853 1.00 36.59 110 THR A C 1
ATOM 884 O O . THR A 1 110 ? -14.854 13.452 7.706 1.00 36.59 110 THR A O 1
ATOM 887 N N . GLU A 1 111 ? -16.143 12.328 9.204 1.00 42.75 111 GLU A N 1
ATOM 888 C CA . GLU A 1 111 ? -17.337 12.052 8.412 1.00 42.75 111 GLU A CA 1
ATOM 889 C C . GLU A 1 111 ? -17.540 13.128 7.352 1.00 42.75 111 GLU A C 1
ATOM 891 O O . GLU A 1 111 ? -17.805 14.266 7.722 1.00 42.75 111 GLU A O 1
ATOM 896 N N . THR A 1 112 ? -17.332 12.801 6.073 1.00 36.69 112 THR A N 1
ATOM 897 C CA . THR A 1 112 ? -17.953 13.436 4.899 1.00 36.69 112 THR A CA 1
ATOM 898 C C . THR A 1 112 ? -17.321 12.855 3.625 1.00 36.69 112 THR A C 1
ATOM 900 O O . THR A 1 112 ? -16.138 13.041 3.352 1.00 36.69 112 THR A O 1
ATOM 903 N N . THR A 1 113 ? -18.180 12.204 2.835 1.00 34.78 113 THR A N 1
ATOM 904 C CA . THR A 1 113 ? -18.107 12.067 1.368 1.00 34.78 113 THR A CA 1
ATOM 905 C C . THR A 1 113 ? -17.378 10.856 0.771 1.00 34.78 113 THR A C 1
ATOM 907 O O . THR A 1 113 ? -16.191 10.865 0.467 1.00 34.78 113 THR A O 1
ATOM 910 N N . THR A 1 114 ? -18.231 9.866 0.484 1.00 42.12 114 THR A N 1
ATOM 911 C CA . THR A 1 114 ? -18.399 9.202 -0.821 1.00 42.12 114 THR A CA 1
ATOM 912 C C . THR A 1 114 ? -17.309 8.238 -1.274 1.00 42.12 114 THR A C 1
ATOM 914 O O . THR A 1 114 ? -16.330 8.590 -1.925 1.00 42.12 114 THR A O 1
ATOM 917 N N . GLN A 1 115 ? -17.598 6.964 -1.017 1.00 43.28 115 GLN A N 1
ATOM 918 C CA . GLN A 1 115 ? -17.051 5.827 -1.745 1.00 43.28 115 GLN A CA 1
ATOM 919 C C . GLN A 1 115 ? -17.390 5.938 -3.244 1.00 43.28 115 GLN A C 1
ATOM 921 O O . GLN A 1 115 ? -18.561 6.143 -3.576 1.00 43.28 115 GLN A O 1
ATOM 926 N N . PRO A 1 116 ? -16.446 5.718 -4.174 1.00 43.81 116 PRO A N 1
ATOM 927 C CA . PRO A 1 116 ? -16.792 5.122 -5.445 1.00 43.81 116 PRO A CA 1
ATOM 928 C C . PRO A 1 116 ? -16.961 3.619 -5.214 1.00 43.81 116 PRO A C 1
ATOM 930 O O . PRO A 1 116 ? -16.017 2.878 -4.944 1.00 43.81 116 PRO A O 1
ATOM 933 N N . ILE A 1 117 ? -18.220 3.221 -5.280 1.00 44.53 117 ILE A N 1
ATOM 934 C CA . ILE A 1 117 ? -18.734 1.862 -5.392 1.00 44.53 117 ILE A CA 1
ATOM 935 C C . ILE A 1 117 ? -17.899 1.115 -6.446 1.00 44.53 117 ILE A C 1
ATOM 937 O O . ILE A 1 117 ? -17.976 1.440 -7.631 1.00 44.53 117 ILE A O 1
ATOM 941 N N . LYS A 1 118 ? -17.101 0.118 -6.044 1.00 45.53 118 LYS A N 1
ATOM 942 C CA . LYS A 1 118 ? -16.631 -0.897 -6.993 1.00 45.53 118 LYS A CA 1
ATOM 943 C C . LYS A 1 118 ? -17.838 -1.770 -7.323 1.00 45.53 118 LYS A C 1
ATOM 945 O O . LYS A 1 118 ? -18.243 -2.605 -6.519 1.00 45.53 118 LYS A O 1
ATOM 950 N N . GLN A 1 119 ? -18.457 -1.524 -8.475 1.00 37.97 119 GLN A N 1
ATOM 951 C CA . GLN A 1 119 ? -19.370 -2.493 -9.070 1.00 37.97 119 GLN A CA 1
ATOM 952 C C . GLN A 1 119 ? -18.566 -3.766 -9.371 1.00 37.97 119 GLN A C 1
ATOM 954 O O . GLN A 1 119 ? -17.524 -3.660 -10.019 1.00 37.97 119 GLN A O 1
ATOM 959 N N . PRO A 1 120 ? -19.002 -4.954 -8.923 1.00 48.16 120 PRO A N 1
ATOM 960 C CA . PRO A 1 120 ? -18.462 -6.186 -9.460 1.00 48.16 120 PRO A CA 1
ATOM 961 C C . PRO A 1 120 ? -18.938 -6.300 -10.909 1.00 48.16 120 PRO A C 1
ATOM 963 O O . PRO A 1 120 ? -20.136 -6.358 -11.187 1.00 48.16 120 PRO A O 1
ATOM 966 N N . GLU A 1 121 ? -17.987 -6.285 -11.832 1.00 40.12 121 GLU A N 1
ATOM 967 C CA . GLU A 1 121 ? -18.200 -6.686 -13.215 1.00 40.12 121 GLU A CA 1
ATOM 968 C C . GLU A 1 121 ? -18.593 -8.170 -13.240 1.00 40.12 121 GLU A C 1
ATOM 970 O O . GLU A 1 121 ? -17.775 -9.069 -13.068 1.00 40.12 121 GLU A O 1
ATOM 975 N N . ALA A 1 122 ? -19.898 -8.404 -13.368 1.00 39.09 122 ALA A N 1
ATOM 976 C CA . ALA A 1 122 ? -20.493 -9.697 -13.647 1.00 39.09 122 ALA A CA 1
ATOM 977 C C . ALA A 1 122 ? -20.898 -9.736 -15.126 1.00 39.09 122 ALA A C 1
ATOM 979 O O . ALA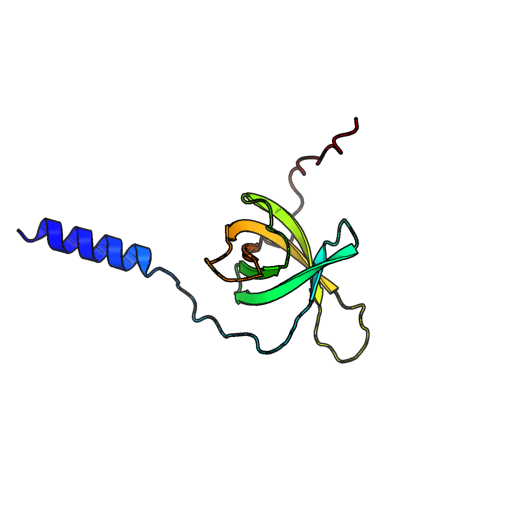 A 1 122 ? -21.823 -9.022 -15.517 1.00 39.09 122 ALA A O 1
ATOM 980 N N . CYS A 1 123 ? -20.198 -10.551 -15.919 1.00 36.34 123 CYS A N 1
ATOM 981 C CA . CYS A 1 123 ? -20.757 -11.456 -16.933 1.00 36.34 123 CYS A CA 1
ATOM 982 C C . CYS A 1 123 ? -19.642 -12.353 -17.484 1.00 36.34 123 CYS A C 1
ATOM 984 O O . CYS A 1 123 ? -18.661 -11.795 -18.025 1.00 36.34 123 CYS A O 1
#

Secondary structure (DSSP, 8-state):
-HHHHHHHHHHHHHHT---S-PPP--S--EEEETTT--EEEEEEEE-SSEEEEEESSPPPTT-EEEEEEE---SS-TT-EEEEEEEEEEEE--TT-SSEEEEEEEPPS--S------------

Radius of gyration: 17.93 Å; chains: 1; bounding box: 45×44×41 Å

Sequence (123 aa):
MAKKLMALMAIRKLLQKRRAKRRVVSNYIGIYDLETDDFVGHLSNRSRTGLMITSRKPFEPLQAYRLGVESGARQASQNLQAVYVQCLWARQEPGETFYYSGFRIEGAPTETTTQPIKQPEAC

Foldseek 3Di:
DVVVVVVVVVVVVVVVPPVDDWDQDPDFWWKAFPVVRDTAAGFRTDDPWKTKGKGQDWDDAQDKTWMFTHDPDVDDPPRTDTWIWGWHDWDDDPPDRIIMIMITTDPDDPDDDDDPDPDPDDD

pLDDT: mean 72.96, std 20.38, range [34.78, 95.69]